Protein AF-0000000074056900 (afdb_homodimer)

Structure (mmCIF, N/CA/C/O backbone):
data_AF-0000000074056900-model_v1
#
loop_
_entity.id
_entity.type
_entity.pdbx_description
1 polymer 'Uncharacterized protein'
#
loop_
_atom_site.group_PDB
_atom_site.id
_atom_site.type_symbol
_atom_site.label_atom_id
_atom_site.label_alt_id
_atom_site.label_comp_id
_atom_site.label_asym_id
_atom_site.label_entity_id
_atom_site.label_seq_id
_atom_site.pdbx_PDB_ins_code
_atom_site.Cartn_x
_atom_site.Cartn_y
_atom_site.Cartn_z
_atom_site.occupancy
_atom_site.B_iso_or_equiv
_atom_site.auth_seq_id
_atom_site.auth_comp_id
_atom_site.auth_asym_id
_atom_site.auth_atom_id
_atom_site.pdbx_PDB_model_num
ATOM 1 N N . MET A 1 1 ? 3.961 0.24 13.148 1 81.12 1 MET A N 1
ATOM 2 C CA . MET A 1 1 ? 3.518 1.082 12.039 1 81.12 1 MET A CA 1
ATOM 3 C C . MET A 1 1 ? 4.262 0.727 10.758 1 81.12 1 MET A C 1
ATOM 5 O O . MET A 1 1 ? 5.418 0.303 10.805 1 81.12 1 MET A O 1
ATOM 9 N N . LEU A 1 2 ? 3.555 0.551 9.625 1 93.12 2 LEU A N 1
ATOM 10 C CA . LEU A 1 2 ? 4.105 0.279 8.305 1 93.12 2 LEU A CA 1
ATOM 11 C C . LEU A 1 2 ? 5.168 1.309 7.938 1 93.12 2 LEU A C 1
ATOM 13 O O . LEU A 1 2 ? 4.98 2.508 8.156 1 93.12 2 LEU A O 1
ATOM 17 N N . THR A 1 3 ? 6.336 0.859 7.492 1 94.62 3 THR A N 1
ATOM 18 C CA . THR A 1 3 ? 7.438 1.744 7.129 1 94.62 3 THR A CA 1
ATOM 19 C C . THR A 1 3 ? 7.711 1.678 5.629 1 94.62 3 THR A C 1
ATOM 21 O O . THR A 1 3 ? 7.191 0.799 4.934 1 94.62 3 THR A O 1
ATOM 24 N N . VAL A 1 4 ? 8.539 2.6 5.199 1 96.44 4 VAL A N 1
ATOM 25 C CA . VAL A 1 4 ? 8.953 2.602 3.801 1 96.44 4 VAL A CA 1
ATOM 26 C C . VAL A 1 4 ? 9.711 1.314 3.484 1 96.44 4 VAL A C 1
ATOM 28 O O . VAL A 1 4 ? 9.555 0.743 2.402 1 96.44 4 VAL A O 1
ATOM 31 N N . ASN A 1 5 ? 10.477 0.918 4.469 1 95.94 5 ASN A N 1
ATOM 32 C CA . ASN A 1 5 ? 11.234 -0.312 4.273 1 95.94 5 ASN A CA 1
ATOM 33 C C . ASN A 1 5 ? 10.312 -1.517 4.09 1 95.94 5 ASN A C 1
ATOM 35 O O . ASN A 1 5 ? 10.625 -2.428 3.32 1 95.94 5 ASN A O 1
ATOM 39 N N . ASP A 1 6 ? 9.203 -1.585 4.816 1 97 6 ASP A N 1
ATOM 40 C CA . ASP A 1 6 ? 8.227 -2.656 4.648 1 97 6 ASP A CA 1
ATOM 41 C C . ASP A 1 6 ? 7.691 -2.691 3.219 1 97 6 ASP A C 1
ATOM 43 O O . ASP A 1 6 ? 7.523 -3.768 2.641 1 97 6 ASP A O 1
ATOM 47 N N . LEU A 1 7 ? 7.457 -1.543 2.66 1 97.69 7 LEU A N 1
ATOM 48 C CA . LEU A 1 7 ? 6.93 -1.437 1.305 1 97.69 7 LEU A CA 1
ATOM 49 C C . LEU A 1 7 ? 7.992 -1.813 0.277 1 97.69 7 LEU A C 1
ATOM 51 O O . LEU A 1 7 ? 7.688 -2.457 -0.729 1 97.69 7 LEU A O 1
ATOM 55 N N . GLU A 1 8 ? 9.266 -1.44 0.559 1 96.75 8 GLU A N 1
ATOM 56 C CA . GLU A 1 8 ? 10.359 -1.799 -0.34 1 96.75 8 GLU A CA 1
ATOM 57 C C . GLU A 1 8 ? 10.562 -3.311 -0.385 1 96.75 8 GLU A C 1
ATOM 59 O O . GLU A 1 8 ? 10.844 -3.873 -1.445 1 96.75 8 GLU A O 1
ATOM 64 N N . GLU A 1 9 ? 10.398 -3.92 0.742 1 96.69 9 GLU A N 1
ATOM 65 C CA . GLU A 1 9 ? 10.508 -5.375 0.8 1 96.69 9 GLU A CA 1
ATOM 66 C C . GLU A 1 9 ? 9.398 -6.047 -0.001 1 96.69 9 GLU A C 1
ATOM 68 O O . GLU A 1 9 ? 9.641 -7.023 -0.711 1 96.69 9 GLU A O 1
ATOM 73 N N . LEU A 1 10 ? 8.164 -5.547 0.093 1 97.12 10 LEU A N 1
ATOM 74 C CA . LEU A 1 10 ? 7.051 -6.078 -0.686 1 97.12 10 LEU A CA 1
ATOM 75 C C . LEU A 1 10 ? 7.277 -5.855 -2.178 1 97.12 10 LEU A C 1
ATOM 77 O O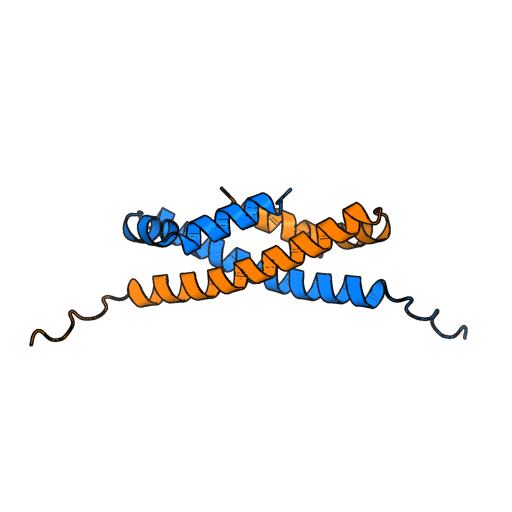 . LEU A 1 10 ? 7 -6.742 -2.99 1 97.12 10 LEU A O 1
ATOM 81 N N . GLU A 1 11 ? 7.773 -4.699 -2.5 1 97 11 GLU A N 1
ATOM 82 C CA . GLU A 1 11 ? 8.094 -4.395 -3.891 1 97 11 GLU A CA 1
ATOM 83 C C . GLU A 1 11 ? 9.086 -5.402 -4.461 1 97 11 GLU A C 1
ATOM 85 O O . GLU A 1 11 ? 8.867 -5.949 -5.547 1 97 11 GLU A O 1
ATOM 90 N N . THR A 1 12 ? 10.141 -5.664 -3.738 1 97.31 12 THR A N 1
ATOM 91 C CA . THR A 1 12 ? 11.148 -6.629 -4.156 1 97.31 12 THR A CA 1
ATOM 92 C C . THR A 1 12 ? 10.547 -8.023 -4.266 1 97.31 12 THR A C 1
ATOM 94 O O . THR A 1 12 ? 10.859 -8.766 -5.199 1 97.31 12 THR A O 1
ATOM 97 N N . TYR A 1 13 ? 9.656 -8.367 -3.299 1 97.19 13 TYR A N 1
ATOM 98 C CA . TYR A 1 13 ? 8.961 -9.656 -3.279 1 97.19 13 TYR A CA 1
ATOM 99 C C . TYR A 1 13 ? 8.133 -9.844 -4.543 1 97.19 13 TYR A C 1
ATOM 101 O O . TYR A 1 13 ? 8.07 -10.945 -5.094 1 97.19 13 TYR A O 1
ATOM 109 N N . MET A 1 14 ? 7.598 -8.836 -5.086 1 95.81 14 MET A N 1
ATOM 110 C CA . MET A 1 14 ? 6.805 -8.891 -6.312 1 95.81 14 MET A CA 1
ATOM 111 C C . MET A 1 14 ? 7.707 -8.867 -7.543 1 95.81 14 MET A C 1
ATOM 113 O O . MET A 1 14 ? 7.531 -9.672 -8.461 1 95.81 14 MET A O 1
ATOM 117 N N . ARG A 1 15 ? 8.734 -8 -7.508 1 95.44 15 ARG A N 1
ATOM 118 C CA . ARG A 1 15 ? 9.594 -7.793 -8.672 1 95.44 15 ARG A CA 1
ATOM 119 C C . ARG A 1 15 ? 10.5 -9 -8.906 1 95.44 15 ARG A C 1
ATOM 121 O O . ARG A 1 15 ? 10.836 -9.32 -10.047 1 95.44 15 ARG A O 1
ATOM 128 N N . SER A 1 16 ? 10.898 -9.609 -7.82 1 94.81 16 SER A N 1
ATOM 129 C CA . SER A 1 16 ? 11.812 -10.742 -7.918 1 94.81 16 SER A CA 1
ATOM 130 C C . SER A 1 16 ? 11.102 -11.969 -8.484 1 94.81 16 SER A C 1
ATOM 132 O O . SER A 1 16 ? 11.75 -12.945 -8.867 1 94.81 16 SER A O 1
ATOM 134 N N . GLY A 1 17 ? 9.727 -11.938 -8.492 1 92.88 17 GLY A N 1
ATOM 135 C CA . GLY A 1 17 ? 8.945 -13.086 -8.945 1 92.88 17 GLY A CA 1
ATOM 136 C C . GLY A 1 17 ? 8.68 -14.094 -7.852 1 92.88 17 GLY A C 1
ATOM 137 O O . GLY A 1 17 ? 8 -15.102 -8.078 1 92.88 17 GLY A O 1
ATOM 138 N N . GLU A 1 18 ? 9.227 -13.781 -6.672 1 94.56 18 GLU A N 1
ATOM 139 C CA . GLU A 1 18 ? 9.039 -14.68 -5.539 1 94.56 18 GLU A CA 1
ATOM 140 C C . GLU A 1 18 ? 7.566 -14.781 -5.148 1 94.56 18 GLU A C 1
ATOM 142 O O . GLU A 1 18 ? 7.074 -15.859 -4.82 1 94.56 18 GLU A O 1
ATOM 147 N N . LEU A 1 19 ? 6.832 -13.711 -5.188 1 95.19 19 LEU A N 1
ATOM 148 C CA . LEU A 1 19 ? 5.406 -13.711 -4.883 1 95.19 19 LEU A CA 1
ATOM 149 C C . LEU A 1 19 ? 4.641 -14.609 -5.844 1 95.19 19 LEU A C 1
ATOM 151 O O . LEU A 1 19 ? 3.805 -15.406 -5.422 1 95.19 19 LEU A O 1
ATOM 155 N N . GLU A 1 20 ? 4.938 -14.469 -7.109 1 92.75 20 GLU A N 1
ATOM 156 C CA . GLU A 1 20 ? 4.277 -15.297 -8.117 1 92.75 20 GLU A CA 1
ATOM 157 C C . GLU A 1 20 ? 4.57 -16.781 -7.891 1 92.75 20 GLU A C 1
ATOM 159 O O . GLU A 1 20 ? 3.676 -17.609 -8.023 1 92.75 20 GLU A O 1
ATOM 164 N N . ALA A 1 21 ? 5.852 -17.094 -7.633 1 93.19 21 ALA A N 1
ATOM 165 C CA . ALA A 1 21 ? 6.246 -18.469 -7.355 1 93.19 21 ALA A CA 1
ATOM 166 C C . ALA A 1 21 ? 5.5 -19.031 -6.145 1 93.19 21 ALA A C 1
ATOM 168 O O . ALA A 1 21 ? 4.98 -20.141 -6.184 1 93.19 21 ALA A O 1
ATOM 169 N N . ASP A 1 22 ? 5.387 -18.25 -5.082 1 92.81 22 ASP A N 1
ATOM 170 C CA . ASP A 1 22 ? 4.68 -18.656 -3.869 1 92.81 22 ASP A CA 1
ATOM 171 C C . ASP A 1 22 ? 3.188 -18.844 -4.145 1 92.81 22 ASP A C 1
ATOM 173 O O . ASP A 1 22 ? 2.553 -19.734 -3.564 1 92.81 22 ASP A O 1
ATOM 177 N N . PHE A 1 23 ? 2.631 -18.062 -4.977 1 93.31 23 PHE A N 1
ATOM 178 C CA . PHE A 1 23 ? 1.227 -18.156 -5.352 1 93.31 23 PHE A CA 1
ATOM 179 C C . PHE A 1 23 ? 0.957 -19.469 -6.09 1 93.31 23 PHE A C 1
ATOM 181 O O . PHE A 1 23 ? -0.002 -20.172 -5.777 1 93.31 23 PHE A O 1
ATOM 188 N N . LYS A 1 24 ? 1.797 -19.734 -6.996 1 90 24 LYS A N 1
ATOM 189 C CA . LYS A 1 24 ? 1.62 -20.922 -7.82 1 90 24 LYS A CA 1
ATOM 190 C C . LYS A 1 24 ? 1.832 -22.188 -7.004 1 90 24 LYS A C 1
ATOM 192 O O . LYS A 1 24 ? 1.125 -23.188 -7.191 1 90 24 LYS A O 1
ATOM 197 N N . ASP A 1 25 ? 2.84 -22.141 -6.102 1 91.19 25 ASP A N 1
ATOM 198 C CA . ASP A 1 25 ? 3.207 -23.312 -5.32 1 91.19 25 ASP A CA 1
ATOM 199 C C . ASP A 1 25 ? 2.383 -23.406 -4.039 1 91.19 25 ASP A C 1
ATOM 201 O O . ASP A 1 25 ? 2.408 -24.422 -3.348 1 91.19 25 ASP A O 1
ATOM 205 N N . GLY A 1 26 ? 1.715 -22.312 -3.762 1 88.94 26 GLY A N 1
ATOM 206 C CA . GLY A 1 26 ? 0.995 -22.234 -2.5 1 88.94 26 GLY A CA 1
ATOM 207 C C . GLY A 1 26 ? -0.343 -22.953 -2.539 1 88.94 26 GLY A C 1
ATOM 208 O O . GLY A 1 26 ? -0.837 -23.297 -3.613 1 88.94 26 GLY A O 1
ATOM 209 N N . CYS A 1 27 ? -0.787 -23.281 -1.357 1 91.75 27 CYS A N 1
ATOM 210 C CA . CYS A 1 27 ? -2.127 -23.844 -1.259 1 91.75 27 CYS A CA 1
ATOM 211 C C . CYS A 1 27 ? -3.189 -22.781 -1.473 1 91.75 27 CYS A C 1
ATOM 213 O O . CYS A 1 27 ? -2.877 -21.594 -1.519 1 91.75 27 CYS A O 1
ATOM 215 N N . GLU A 1 28 ? -4.434 -23.172 -1.517 1 90.88 28 GLU A N 1
ATOM 216 C CA . GLU A 1 28 ? -5.547 -22.266 -1.81 1 90.88 28 GLU A CA 1
ATOM 217 C C . GLU A 1 28 ? -5.605 -21.125 -0.808 1 90.88 28 GLU A C 1
ATOM 219 O O . GLU A 1 28 ? -5.805 -19.969 -1.191 1 90.88 28 GLU A O 1
ATOM 224 N N . ASN A 1 29 ? -5.391 -21.453 0.473 1 93.81 29 ASN A N 1
ATOM 225 C CA . ASN A 1 29 ? -5.461 -20.422 1.517 1 93.81 29 ASN A CA 1
ATOM 226 C C . ASN A 1 29 ? -4.355 -19.391 1.361 1 93.81 29 ASN A C 1
ATOM 228 O O . ASN A 1 29 ? -4.59 -18.188 1.566 1 93.81 29 ASN A O 1
ATOM 232 N N . ASP A 1 30 ? -3.156 -19.844 0.984 1 91.75 30 ASP A N 1
ATOM 233 C CA . ASP A 1 30 ? -2.025 -18.953 0.791 1 91.75 30 ASP A CA 1
ATOM 234 C C . ASP A 1 30 ? -2.246 -18.047 -0.422 1 91.75 30 ASP A C 1
ATOM 236 O O . ASP A 1 30 ? -1.922 -16.859 -0.384 1 91.75 30 ASP A O 1
ATOM 240 N N . ARG A 1 31 ? -2.863 -18.625 -1.451 1 92.38 31 ARG A N 1
ATOM 241 C CA . ARG A 1 31 ? -3.146 -17.875 -2.664 1 92.38 31 ARG A CA 1
ATOM 242 C C . ARG A 1 31 ? -4.176 -16.781 -2.396 1 92.38 31 ARG A C 1
ATOM 244 O O . ARG A 1 31 ? -4.012 -15.641 -2.846 1 92.38 31 ARG A O 1
ATOM 251 N N . PHE A 1 32 ? -5.168 -17.141 -1.643 1 93.31 32 PHE A N 1
ATOM 252 C CA . PHE A 1 32 ? -6.207 -16.188 -1.287 1 93.31 32 PHE A CA 1
ATOM 253 C C . PHE A 1 32 ? -5.629 -15.047 -0.451 1 93.31 32 PHE A C 1
ATOM 255 O O . PHE A 1 32 ? -5.973 -13.883 -0.66 1 93.31 32 PHE A O 1
ATOM 262 N N . TYR A 1 33 ? -4.793 -15.391 0.413 1 95.12 33 TYR A N 1
ATOM 263 C CA . TYR A 1 33 ? -4.184 -14.391 1.282 1 95.12 33 TYR A CA 1
ATOM 264 C C . TYR A 1 33 ? -3.35 -13.406 0.476 1 95.12 33 TYR A C 1
ATOM 266 O O . TYR A 1 33 ? -3.404 -12.195 0.718 1 95.12 33 TYR A O 1
ATOM 274 N N . LEU A 1 34 ? -2.594 -13.914 -0.421 1 95.31 34 LEU A N 1
ATOM 275 C CA . LEU A 1 34 ? -1.747 -13.062 -1.246 1 95.31 34 LEU A CA 1
ATOM 276 C C . LEU A 1 34 ? -2.59 -12.117 -2.098 1 95.31 34 LEU A C 1
ATOM 278 O O . LEU A 1 34 ? -2.26 -10.938 -2.238 1 95.31 34 LEU A O 1
ATOM 282 N N . LEU A 1 35 ? -3.684 -12.641 -2.637 1 95.19 35 LEU A N 1
ATOM 283 C CA . LEU A 1 35 ? -4.582 -11.805 -3.424 1 95.19 35 LEU A CA 1
ATOM 284 C C . LEU A 1 35 ? -5.238 -10.742 -2.553 1 95.19 35 LEU A C 1
ATOM 286 O O . LEU A 1 35 ? -5.383 -9.594 -2.973 1 95.19 35 LEU A O 1
ATOM 290 N N . GLU A 1 36 ? -5.625 -11.141 -1.386 1 95.81 36 GLU A N 1
ATOM 291 C CA . GLU A 1 36 ? -6.207 -10.195 -0.437 1 95.81 36 GLU A CA 1
ATOM 292 C C . GLU A 1 36 ? -5.215 -9.094 -0.076 1 95.81 36 GLU A C 1
ATOM 294 O O . GLU A 1 36 ? -5.59 -7.926 0.039 1 95.81 36 GLU A O 1
ATOM 299 N N . LEU A 1 37 ? -3.947 -9.531 0.129 1 97.12 37 LEU A N 1
ATOM 300 C CA . LEU A 1 37 ? -2.895 -8.57 0.443 1 97.12 37 LEU A CA 1
ATOM 301 C C . LEU A 1 37 ? -2.736 -7.555 -0.681 1 97.12 37 LEU A C 1
ATOM 303 O O . LEU A 1 37 ? -2.684 -6.348 -0.429 1 97.12 37 LEU A O 1
ATOM 307 N N . LEU A 1 38 ? -2.707 -7.996 -1.869 1 97 38 LEU A N 1
ATOM 308 C CA . LEU A 1 38 ? -2.553 -7.121 -3.023 1 97 38 LEU A CA 1
ATOM 309 C C . LEU A 1 38 ? -3.768 -6.211 -3.182 1 97 38 LEU A C 1
ATOM 311 O O . LEU A 1 38 ? -3.623 -5.02 -3.473 1 97 38 LEU A O 1
ATOM 315 N N . GLU A 1 39 ? -4.934 -6.75 -3.037 1 96.5 39 GLU A N 1
ATOM 316 C CA . GLU A 1 39 ? -6.156 -5.961 -3.115 1 96.5 39 GLU A CA 1
ATOM 317 C C . GLU A 1 39 ? -6.188 -4.883 -2.035 1 96.5 39 GLU A C 1
ATOM 319 O O . GLU A 1 39 ? -6.508 -3.725 -2.314 1 96.5 39 GLU A O 1
ATOM 324 N N . LYS A 1 40 ? -5.863 -5.277 -0.811 1 97.19 40 LYS A N 1
ATOM 325 C CA . LYS A 1 40 ? -5.844 -4.324 0.295 1 97.19 40 LYS A CA 1
ATOM 326 C C . LYS A 1 40 ? -4.82 -3.219 0.047 1 97.19 40 LYS A C 1
ATOM 328 O O . LYS A 1 40 ? -5.074 -2.053 0.363 1 97.19 40 LYS A O 1
ATOM 333 N N . LEU A 1 41 ? -3.664 -3.627 -0.433 1 97.62 41 LEU A N 1
ATOM 334 C CA . LEU A 1 41 ? -2.639 -2.652 -0.784 1 97.62 41 LEU A CA 1
ATOM 335 C C . LEU A 1 41 ? -3.184 -1.617 -1.763 1 97.62 41 LEU A C 1
ATOM 337 O O . LEU A 1 41 ? -2.988 -0.414 -1.573 1 97.62 41 LEU A O 1
ATOM 341 N N . MET A 1 42 ? -3.879 -2.027 -2.771 1 96.69 42 MET A N 1
ATOM 342 C CA . MET A 1 42 ? -4.426 -1.133 -3.789 1 96.69 42 MET A CA 1
ATOM 343 C C . MET A 1 42 ? -5.5 -0.227 -3.195 1 96.69 42 MET A C 1
ATOM 345 O O . MET A 1 42 ? -5.559 0.962 -3.514 1 96.69 42 MET A O 1
ATOM 349 N N . ASP A 1 43 ? -6.34 -0.755 -2.352 1 96.44 43 ASP A N 1
ATOM 350 C CA . ASP A 1 43 ? -7.371 0.025 -1.677 1 96.44 43 ASP A CA 1
ATOM 351 C C . ASP A 1 43 ? -6.754 1.112 -0.8 1 96.44 43 ASP A C 1
ATOM 353 O O . ASP A 1 43 ? -7.203 2.262 -0.818 1 96.44 43 ASP A O 1
ATOM 357 N N . VAL A 1 44 ? -5.73 0.74 -0.051 1 97.44 44 VAL A N 1
ATOM 358 C CA . VAL A 1 44 ? -5.094 1.678 0.868 1 97.44 44 VAL A CA 1
ATOM 359 C C . VAL A 1 44 ? -4.324 2.734 0.079 1 97.44 44 VAL A C 1
ATOM 361 O O . VAL A 1 44 ? -4.25 3.895 0.492 1 97.44 44 VAL A O 1
ATOM 364 N N . ALA A 1 45 ? -3.785 2.352 -1.058 1 97.19 45 ALA A N 1
ATOM 365 C CA . ALA A 1 45 ? -3.055 3.305 -1.891 1 97.19 45 ALA A CA 1
ATOM 366 C C . ALA A 1 45 ? -3.984 4.379 -2.439 1 97.19 45 ALA A C 1
ATOM 368 O O . ALA A 1 45 ? -3.578 5.531 -2.611 1 97.19 45 ALA A O 1
ATOM 369 N N . GLU A 1 46 ? -5.199 4.012 -2.822 1 96.31 46 GLU A N 1
ATOM 370 C CA . GLU A 1 46 ? -6.184 5.004 -3.242 1 96.31 46 GLU A CA 1
ATOM 371 C C . GLU A 1 46 ? -6.441 6.027 -2.139 1 96.31 46 GLU A C 1
ATOM 373 O O . GLU A 1 46 ? -6.48 7.23 -2.398 1 96.31 46 GLU A O 1
ATOM 378 N N . LEU A 1 47 ? -6.59 5.578 -0.919 1 96.12 47 LEU A N 1
ATOM 379 C CA . LEU A 1 47 ? -6.742 6.465 0.229 1 96.12 47 LEU A CA 1
ATOM 380 C C . LEU A 1 47 ? -5.496 7.32 0.427 1 96.12 47 LEU A C 1
ATOM 382 O O . LEU A 1 47 ? -5.598 8.508 0.749 1 96.12 47 LEU A O 1
ATOM 386 N N . ALA A 1 48 ? -4.332 6.73 0.255 1 96.19 48 ALA A N 1
ATOM 387 C CA . ALA A 1 48 ? -3.064 7.438 0.397 1 96.19 48 ALA A CA 1
ATOM 388 C C . ALA A 1 48 ? -2.963 8.586 -0.605 1 96.19 48 ALA A C 1
ATOM 390 O O . ALA A 1 48 ? -2.459 9.664 -0.278 1 96.19 48 ALA A O 1
ATOM 391 N N . ASP A 1 49 ? -3.422 8.297 -1.824 1 95.06 49 ASP A N 1
ATOM 392 C CA . ASP A 1 49 ? -3.428 9.336 -2.852 1 95.06 49 ASP A CA 1
ATOM 393 C C . ASP A 1 49 ? -4.273 10.531 -2.418 1 95.06 49 ASP A C 1
ATOM 395 O O . ASP A 1 49 ? -3.828 11.672 -2.502 1 95.06 49 ASP A O 1
ATOM 399 N N . ALA A 1 50 ? -5.461 10.305 -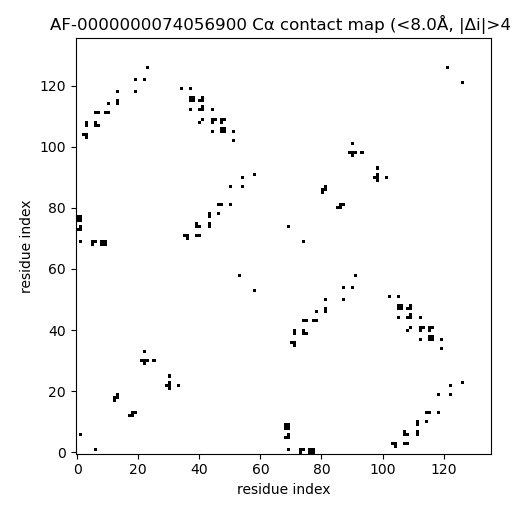1.96 1 93.56 50 ALA A N 1
ATOM 400 C CA . ALA A 1 50 ? -6.355 11.352 -1.485 1 93.56 50 ALA A CA 1
ATOM 401 C C . ALA A 1 50 ? -5.758 12.086 -0.287 1 93.56 50 ALA A C 1
ATOM 403 O O . ALA A 1 50 ? -5.82 13.312 -0.207 1 93.56 50 ALA A O 1
ATOM 404 N N . THR A 1 51 ? -5.152 11.383 0.576 1 95.12 51 THR A N 1
ATOM 405 C CA . THR A 1 51 ? -4.555 11.953 1.779 1 95.12 51 THR A CA 1
ATOM 406 C C . THR A 1 51 ? -3.369 12.844 1.425 1 95.12 51 THR A C 1
ATOM 408 O O . THR A 1 51 ? -3.271 13.977 1.899 1 95.12 51 THR A O 1
ATOM 411 N N . ALA A 1 52 ? -2.496 12.336 0.611 1 93.81 52 ALA A N 1
ATOM 412 C CA . ALA A 1 52 ? -1.347 13.117 0.159 1 93.81 52 ALA A CA 1
ATOM 413 C C . ALA A 1 52 ? -1.793 14.414 -0.503 1 93.81 52 ALA A C 1
ATOM 415 O O . ALA A 1 52 ? -1.228 15.484 -0.24 1 93.81 52 ALA A O 1
ATOM 416 N N . THR A 1 53 ? -2.812 14.242 -1.457 1 90.81 53 THR A N 1
ATOM 417 C CA . THR A 1 53 ? -3.361 15.422 -2.129 1 90.81 53 THR A CA 1
ATOM 418 C C . THR A 1 53 ? -3.838 16.453 -1.111 1 90.81 53 THR A C 1
ATOM 420 O O . THR A 1 53 ? -3.508 17.641 -1.218 1 90.81 53 THR A O 1
ATOM 423 N N . ARG A 1 54 ? -4.492 16.078 -0.102 1 90 54 ARG A N 1
ATOM 424 C CA . ARG A 1 54 ? -5.008 16.969 0.929 1 90 54 ARG A CA 1
ATOM 425 C C . ARG A 1 54 ? -3.873 17.609 1.722 1 90 54 ARG A C 1
ATOM 427 O O . ARG A 1 54 ? -3.914 18.797 2.027 1 90 54 ARG A O 1
ATOM 434 N N . LEU A 1 55 ? -2.826 16.875 2.102 1 90.25 55 LEU A N 1
ATOM 435 C CA . LEU A 1 55 ? -1.698 17.375 2.883 1 90.25 55 LEU A CA 1
ATOM 436 C C . LEU A 1 55 ? -0.925 18.438 2.109 1 90.25 55 LEU A C 1
ATOM 438 O O . LEU A 1 55 ? -0.524 19.453 2.678 1 90.25 55 LEU A O 1
ATOM 442 N N . ILE A 1 56 ? -0.731 18.125 0.879 1 86.5 56 ILE A N 1
ATOM 443 C CA . ILE A 1 56 ? 0.038 19.031 0.033 1 86.5 56 ILE A CA 1
ATOM 444 C C . ILE A 1 56 ? -0.761 20.312 -0.219 1 86.5 56 ILE A C 1
ATOM 446 O O . ILE A 1 56 ? -0.212 21.422 -0.173 1 86.5 56 ILE A O 1
ATOM 450 N N . PHE A 1 57 ? -2.014 20.188 -0.508 1 83.25 57 PHE A N 1
ATOM 451 C CA . PHE A 1 57 ? -2.842 21.344 -0.836 1 83.25 57 PHE A CA 1
ATOM 452 C C . PHE A 1 57 ? -3.203 22.125 0.421 1 83.25 57 PHE A C 1
ATOM 454 O O . PHE A 1 57 ? -3.293 23.344 0.389 1 83.25 57 PHE A O 1
ATOM 461 N N . ARG A 1 58 ? -3.625 21.453 1.476 1 71.56 58 ARG A N 1
ATOM 462 C CA . ARG A 1 58 ? -3.949 22.156 2.711 1 71.56 58 ARG A CA 1
ATOM 463 C C . ARG A 1 58 ? -2.693 22.734 3.355 1 71.56 58 ARG A C 1
ATOM 465 O O . ARG A 1 58 ? -2.77 23.703 4.109 1 71.56 58 ARG A O 1
ATOM 472 N N . GLY A 1 59 ? -1.621 22 3.402 1 60.47 59 GLY A N 1
ATOM 473 C CA . GLY A 1 59 ? -0.416 22.703 3.809 1 60.47 59 GLY A CA 1
ATOM 474 C C . GLY A 1 59 ? -0.262 24.047 3.137 1 60.47 59 GLY A C 1
ATOM 475 O O . GLY A 1 59 ? 0.603 24.844 3.518 1 60.47 59 GLY A O 1
ATOM 476 N N . LEU A 1 60 ? -0.778 24.203 1.93 1 51.06 60 LEU A N 1
ATOM 477 C CA . LEU A 1 60 ? -0.792 25.547 1.372 1 51.06 60 LEU A CA 1
ATOM 478 C C . LEU A 1 60 ? -1.779 26.438 2.121 1 51.06 60 LEU A C 1
ATOM 480 O O . LEU A 1 60 ? -2.822 25.969 2.578 1 51.06 60 LEU A O 1
ATOM 484 N N . PRO A 1 61 ? -1.339 27.453 2.73 1 50.06 61 PRO A N 1
ATOM 485 C CA . PRO A 1 61 ? -2.166 28.375 3.5 1 50.06 61 PRO A CA 1
ATOM 486 C C . PRO A 1 61 ? -3.551 28.578 2.893 1 50.06 61 PRO A C 1
ATOM 488 O O . PRO A 1 61 ? -3.668 28.938 1.717 1 50.06 61 PRO A O 1
ATOM 491 N N . VAL A 1 62 ? -4.496 27.656 2.951 1 46.78 62 VAL A N 1
ATOM 492 C CA . VAL A 1 62 ? -5.832 28.125 2.602 1 46.78 62 VAL A CA 1
ATOM 493 C C . VAL A 1 62 ? -6.027 29.547 3.107 1 46.78 62 VAL A C 1
ATOM 495 O O . VAL A 1 62 ? -5.801 29.828 4.285 1 46.78 62 VAL A O 1
ATOM 498 N N . PRO A 1 63 ? -6.012 30.484 2.268 1 48.19 63 PRO A N 1
ATOM 499 C CA . PRO A 1 63 ? -6.18 31.844 2.758 1 48.19 63 PRO A CA 1
ATOM 500 C C . PRO A 1 63 ? -7.305 31.969 3.783 1 48.19 63 PRO A C 1
ATOM 502 O O . PRO A 1 63 ? -8.266 31.203 3.75 1 48.19 63 PRO A O 1
ATOM 505 N N . PRO A 1 64 ? -7.113 32.469 5.008 1 49 64 PRO A N 1
ATOM 506 C CA . PRO A 1 64 ? -8.195 32.656 5.969 1 49 64 PRO A CA 1
ATOM 507 C C . PRO A 1 64 ? -9.523 33 5.293 1 49 64 PRO A C 1
ATOM 509 O O . PRO A 1 64 ? -9.547 33.562 4.207 1 49 64 PRO A O 1
ATOM 512 N N . PRO A 1 65 ? -10.57 32 5.289 1 4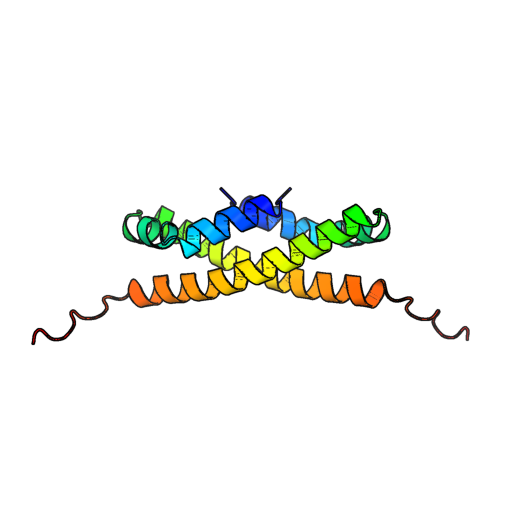9.66 65 PRO A N 1
ATOM 513 C CA . PRO A 1 65 ? -11.805 32.469 4.648 1 49.66 65 PRO A CA 1
ATOM 514 C C . PRO A 1 65 ? -12 33.969 4.789 1 49.66 65 PRO A C 1
ATOM 516 O O . PRO A 1 65 ? -11.508 34.594 5.738 1 49.66 65 PRO A O 1
ATOM 519 N N . PRO A 1 66 ? -12.289 34.688 3.725 1 49.56 66 PRO A N 1
ATOM 520 C CA . PRO A 1 66 ? -12.445 36.125 3.918 1 49.56 66 PRO A CA 1
ATOM 521 C C . PRO A 1 66 ? -13.211 36.469 5.195 1 49.56 66 PRO A C 1
ATOM 523 O O . PRO A 1 66 ? -14.109 35.719 5.598 1 49.56 66 PRO A O 1
ATOM 526 N N . ALA A 1 67 ? -12.57 37.094 6.176 1 50.38 67 ALA A N 1
ATOM 527 C CA . ALA A 1 67 ? -13.289 37.625 7.32 1 50.38 67 ALA A CA 1
ATOM 528 C C . ALA A 1 67 ? -14.672 38.125 6.906 1 50.38 67 ALA A C 1
ATOM 530 O O . ALA A 1 67 ? -14.789 39 6.027 1 50.38 67 ALA A O 1
ATOM 531 N N . GLU A 1 68 ? -15.812 37.312 6.906 1 36.97 68 GLU A N 1
ATOM 532 C CA . GLU A 1 68 ? -17 38.156 6.855 1 36.97 68 GLU A CA 1
ATOM 533 C C . GLU A 1 68 ? -17 39.156 8.008 1 36.97 68 GLU A C 1
ATOM 535 O O . GLU A 1 68 ? -16.625 38.812 9.133 1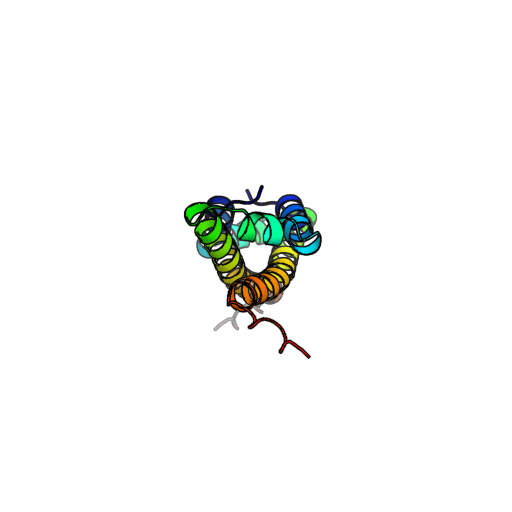 36.97 68 GLU A O 1
ATOM 540 N N . MET B 1 1 ? 7.527 -9.656 6.84 1 81.25 1 MET B N 1
ATOM 541 C CA . MET B 1 1 ? 6.754 -9.445 5.617 1 81.25 1 MET B CA 1
ATOM 542 C C . MET B 1 1 ? 5.496 -8.633 5.906 1 81.25 1 MET B C 1
ATOM 544 O O . MET B 1 1 ? 4.934 -8.719 7 1 81.25 1 MET B O 1
ATOM 548 N N . LEU B 1 2 ? 5.195 -7.586 5.117 1 93.38 2 LEU B N 1
ATOM 549 C CA . LEU B 1 2 ? 4 -6.754 5.207 1 93.38 2 LEU B CA 1
ATOM 550 C C . LEU B 1 2 ? 2.742 -7.617 5.211 1 93.38 2 LEU B C 1
ATOM 552 O O . LEU B 1 2 ? 2.631 -8.562 4.434 1 93.38 2 LEU B O 1
ATOM 556 N N . THR B 1 3 ? 1.843 -7.371 6.16 1 94.75 3 THR B N 1
ATOM 557 C CA . THR B 1 3 ? 0.613 -8.148 6.281 1 94.75 3 THR B CA 1
ATOM 558 C C . THR B 1 3 ? -0.605 -7.273 5.988 1 94.75 3 THR B C 1
ATOM 560 O O . THR B 1 3 ? -0.495 -6.051 5.91 1 94.75 3 THR B O 1
ATOM 563 N N . VAL B 1 4 ? -1.731 -7.953 5.859 1 96.44 4 VAL B N 1
ATOM 564 C CA . VAL B 1 4 ? -2.988 -7.238 5.656 1 96.44 4 VAL B CA 1
ATOM 565 C C . VAL B 1 4 ? -3.277 -6.352 6.863 1 96.44 4 VAL B C 1
ATOM 567 O O . VAL B 1 4 ? -3.766 -5.227 6.715 1 96.44 4 VAL B O 1
ATOM 570 N N . ASN B 1 5 ? -2.932 -6.902 8 1 95.88 5 ASN B N 1
ATOM 571 C CA . ASN B 1 5 ? -3.15 -6.133 9.219 1 95.88 5 ASN B CA 1
ATOM 572 C C . ASN B 1 5 ? -2.322 -4.848 9.227 1 95.88 5 ASN B C 1
ATOM 574 O O . ASN B 1 5 ? -2.777 -3.816 9.719 1 95.88 5 ASN B O 1
ATOM 578 N N . ASP B 1 6 ? -1.079 -4.883 8.734 1 97 6 ASP B N 1
ATOM 579 C CA . ASP B 1 6 ? -0.248 -3.688 8.633 1 97 6 ASP B CA 1
ATOM 580 C C . ASP B 1 6 ? -0.922 -2.625 7.766 1 97 6 ASP B C 1
ATOM 582 O O . ASP B 1 6 ? -0.883 -1.438 8.094 1 97 6 ASP B O 1
ATOM 586 N N . LEU B 1 7 ? -1.539 -3.049 6.707 1 97.62 7 LEU B N 1
ATOM 587 C CA . LEU B 1 7 ? -2.209 -2.137 5.789 1 97.62 7 LEU B CA 1
ATOM 588 C C . LEU B 1 7 ? -3.484 -1.578 6.41 1 97.62 7 LEU B C 1
ATOM 590 O O . LEU B 1 7 ? -3.807 -0.402 6.227 1 97.62 7 LEU B O 1
ATOM 594 N N . GLU B 1 8 ? -4.195 -2.424 7.188 1 96.69 8 GLU B N 1
ATOM 595 C CA . GLU B 1 8 ? -5.406 -1.967 7.867 1 96.69 8 GLU B CA 1
ATOM 596 C C . GLU B 1 8 ? -5.082 -0.903 8.914 1 96.69 8 GLU B C 1
ATOM 598 O O . GLU B 1 8 ? -5.832 0.061 9.078 1 96.69 8 GLU B O 1
ATOM 603 N N . GLU B 1 9 ? -3.977 -1.086 9.57 1 96.69 9 GLU B N 1
ATOM 604 C CA . GLU B 1 9 ? -3.541 -0.096 10.547 1 96.69 9 GLU B CA 1
ATOM 605 C C . GLU B 1 9 ? -3.203 1.233 9.875 1 96.69 9 GLU B C 1
ATOM 607 O O . GLU B 1 9 ? -3.549 2.299 10.391 1 96.69 9 GLU B O 1
ATOM 612 N N . LEU B 1 10 ? -2.527 1.198 8.727 1 97.06 10 LEU B N 1
ATOM 613 C CA . LEU B 1 10 ? -2.217 2.41 7.973 1 97.06 10 LEU B CA 1
ATOM 614 C C . LEU B 1 10 ? -3.49 3.08 7.473 1 97.06 10 LEU B C 1
ATOM 616 O O . LEU B 1 10 ? -3.611 4.309 7.52 1 97.06 10 LEU B O 1
ATOM 620 N N . GLU B 1 11 ? -4.402 2.27 7.023 1 96.94 11 GLU B N 1
ATOM 621 C CA . GLU B 1 11 ? -5.688 2.787 6.566 1 96.94 11 GLU B CA 1
ATOM 622 C C . GLU B 1 11 ? -6.398 3.551 7.684 1 96.94 11 GLU B C 1
ATOM 624 O O . GLU B 1 11 ? -6.867 4.672 7.473 1 96.94 11 GLU B O 1
ATOM 629 N N . THR B 1 12 ? -6.453 2.973 8.844 1 97.31 12 THR B N 1
ATOM 630 C CA . THR B 1 12 ? -7.078 3.605 10 1 97.31 12 THR B CA 1
ATOM 631 C C . THR B 1 12 ? -6.34 4.883 10.383 1 97.31 12 THR B C 1
ATOM 633 O O . THR B 1 12 ? -6.965 5.891 10.727 1 97.31 12 THR B O 1
ATOM 636 N N . TYR B 1 13 ? -4.98 4.828 10.297 1 97.12 13 TYR B N 1
ATOM 637 C CA . TYR B 1 13 ? -4.129 5.973 10.594 1 97.12 13 TYR B CA 1
ATOM 638 C C . TYR B 1 13 ? -4.445 7.145 9.672 1 97.12 13 TYR B C 1
ATOM 640 O O . TYR B 1 13 ? -4.453 8.297 10.102 1 97.12 13 TYR B O 1
ATOM 648 N N . MET B 1 14 ? -4.809 6.902 8.477 1 95.62 14 MET B N 1
ATOM 649 C CA . MET B 1 14 ? -5.164 7.941 7.508 1 95.62 14 MET B CA 1
ATOM 650 C C . MET B 1 14 ? -6.613 8.383 7.695 1 95.62 14 MET B C 1
ATOM 652 O O . MET B 1 14 ? -6.902 9.578 7.727 1 95.62 14 MET B O 1
ATOM 656 N N . ARG B 1 15 ? -7.508 7.402 7.918 1 95.31 15 ARG B N 1
ATOM 657 C CA . ARG B 1 15 ? -8.938 7.684 7.988 1 95.31 15 ARG B CA 1
ATOM 658 C C . ARG B 1 15 ? -9.289 8.414 9.281 1 95.31 15 ARG B C 1
ATOM 660 O O . ARG B 1 15 ? -10.211 9.234 9.305 1 95.31 15 ARG B O 1
ATOM 667 N N . SER B 1 16 ? -8.562 8.094 10.328 1 94.69 16 SER B N 1
ATOM 668 C CA . SER B 1 16 ? -8.844 8.688 11.625 1 94.69 16 SER B CA 1
ATOM 669 C C . SER B 1 16 ? -8.414 10.148 11.664 1 94.69 16 SER B C 1
ATOM 671 O O . SER B 1 16 ? -8.781 10.891 12.586 1 94.69 16 SER B O 1
ATOM 673 N N . GLY B 1 17 ? -7.574 10.57 10.648 1 92.69 17 GLY B N 1
ATOM 674 C CA . GLY B 1 17 ? -7.051 11.922 10.633 1 92.69 17 GLY B CA 1
ATOM 675 C C . GLY B 1 17 ? -5.777 12.086 11.445 1 92.69 17 GLY B C 1
ATOM 676 O O . GLY B 1 17 ? -5.203 13.172 11.5 1 92.69 17 GLY B O 1
ATOM 677 N N . GLU B 1 18 ? -5.375 10.969 12.07 1 94.44 18 GLU B N 1
ATOM 678 C CA . GLU B 1 18 ? -4.168 11 12.883 1 94.44 18 GLU B CA 1
ATOM 679 C C . GLU B 1 18 ? -2.936 11.297 12.039 1 94.44 18 GLU B C 1
ATOM 681 O O . GLU B 1 18 ? -2.047 12.039 12.461 1 94.44 18 GLU B O 1
ATOM 686 N N . LEU B 1 19 ? -2.85 10.781 10.852 1 95.06 19 LEU B N 1
ATOM 687 C CA . LEU B 1 19 ? -1.739 11.039 9.945 1 95.06 19 LEU B CA 1
ATOM 688 C C . LEU B 1 19 ? -1.651 12.516 9.594 1 95.06 19 LEU B C 1
ATOM 690 O O . LEU B 1 19 ? -0.569 13.109 9.641 1 95.06 19 LEU B O 1
ATOM 694 N N . GLU B 1 20 ? -2.783 13.094 9.281 1 92.5 20 GLU B N 1
ATOM 695 C CA . GLU B 1 20 ? -2.816 14.516 8.953 1 92.5 20 GLU B CA 1
ATOM 696 C C . GLU B 1 20 ? -2.367 15.367 10.141 1 92.5 20 GLU B C 1
ATOM 698 O O . GLU B 1 20 ? -1.635 16.344 9.969 1 92.5 20 GLU B O 1
ATOM 703 N N . ALA B 1 21 ? -2.885 15.031 11.336 1 92.94 21 ALA B N 1
ATOM 704 C CA . ALA B 1 21 ? -2.496 15.742 12.547 1 92.94 21 ALA B CA 1
ATOM 705 C C . ALA B 1 21 ? -0.991 15.648 12.781 1 92.94 21 ALA B C 1
ATOM 707 O O . ALA B 1 21 ? -0.338 16.656 13.086 1 92.94 21 ALA B O 1
ATOM 708 N N . ASP B 1 22 ? -0.413 14.484 12.609 1 92.62 22 ASP B N 1
ATOM 709 C CA . ASP B 1 22 ? 1.021 14.266 12.781 1 92.62 22 ASP B CA 1
ATOM 710 C C . ASP B 1 22 ? 1.823 15.047 11.742 1 92.62 22 ASP B C 1
ATOM 712 O O . ASP B 1 22 ? 2.916 15.539 12.031 1 92.62 22 ASP B O 1
ATOM 716 N N . PHE B 1 23 ? 1.325 15.148 10.578 1 93.19 23 PHE B N 1
ATOM 717 C CA . PHE B 1 23 ? 1.974 15.898 9.508 1 93.19 23 PHE B CA 1
ATOM 718 C C . PHE B 1 23 ? 2.035 17.391 9.852 1 93.19 23 PHE B C 1
ATOM 720 O O . PHE B 1 23 ? 3.086 18.016 9.711 1 93.19 23 PHE B O 1
ATOM 727 N N . LYS B 1 24 ? 0.931 17.844 10.281 1 89.81 24 LYS B N 1
ATOM 728 C CA . LYS B 1 24 ? 0.836 19.266 10.586 1 89.81 24 LYS B CA 1
ATOM 729 C C . LYS B 1 24 ? 1.691 19.641 11.797 1 89.81 24 LYS B C 1
ATOM 731 O O . LYS B 1 24 ? 2.32 20.688 11.828 1 89.81 24 LYS B O 1
ATOM 736 N N . ASP B 1 25 ? 1.691 18.75 12.812 1 91 25 ASP B N 1
ATOM 737 C CA . ASP B 1 25 ? 2.391 19.016 14.07 1 91 25 ASP B CA 1
ATOM 738 C C . ASP B 1 25 ? 3.846 18.562 13.992 1 91 25 ASP B C 1
ATOM 740 O O . ASP B 1 25 ? 4.645 18.875 14.875 1 91 25 ASP B O 1
ATOM 744 N N . GLY B 1 26 ? 4.121 17.797 12.938 1 88.81 26 GLY B N 1
ATOM 745 C CA . GLY B 1 26 ? 5.449 17.219 12.836 1 88.81 26 GLY B CA 1
ATOM 746 C C . GLY B 1 26 ? 6.488 18.188 12.305 1 88.81 26 GLY B C 1
ATOM 747 O O . GLY B 1 26 ? 6.148 19.25 11.781 1 88.81 26 GLY B O 1
ATOM 748 N N . CYS B 1 27 ? 7.703 17.844 12.609 1 91.56 27 CYS B N 1
ATOM 749 C CA . CYS B 1 27 ? 8.797 18.625 12.039 1 91.56 27 CYS B CA 1
ATOM 750 C C . CYS B 1 27 ? 8.969 18.312 10.555 1 91.56 27 CYS B C 1
ATOM 752 O O . CYS B 1 27 ? 8.359 17.375 10.039 1 91.56 27 CYS B O 1
ATOM 754 N N . GLU B 1 28 ? 9.844 19.016 9.891 1 90.62 28 GLU B N 1
ATOM 755 C CA . GLU B 1 28 ? 10.047 18.891 8.453 1 90.62 28 GLU B CA 1
ATOM 756 C C . GLU B 1 28 ? 10.43 17.469 8.07 1 90.62 28 GLU B C 1
ATOM 758 O O . GLU B 1 28 ? 9.906 16.922 7.094 1 90.62 28 GLU B O 1
ATOM 763 N N . ASN B 1 29 ? 11.305 16.875 8.859 1 93.5 29 ASN B N 1
ATOM 764 C CA . ASN B 1 29 ? 11.766 15.516 8.562 1 93.5 29 ASN B CA 1
ATOM 765 C C . ASN B 1 29 ? 10.633 14.5 8.664 1 93.5 29 ASN B C 1
ATOM 767 O O . ASN B 1 29 ? 10.547 13.578 7.848 1 93.5 29 ASN B O 1
ATOM 771 N N . ASP B 1 30 ? 9.758 14.68 9.664 1 91.5 30 ASP B N 1
ATOM 772 C CA . ASP B 1 30 ? 8.625 13.781 9.852 1 91.5 30 ASP B CA 1
ATOM 773 C C . ASP B 1 30 ? 7.609 13.93 8.711 1 91.5 30 ASP B C 1
ATOM 775 O O . ASP B 1 30 ? 7.055 12.938 8.234 1 91.5 30 ASP B O 1
ATOM 779 N N . ARG B 1 31 ? 7.445 15.172 8.266 1 92.19 31 ARG B N 1
ATOM 780 C CA . ARG B 1 31 ? 6.52 15.445 7.168 1 92.19 31 ARG B CA 1
ATOM 781 C C . ARG B 1 31 ? 7.008 14.812 5.871 1 92.19 31 ARG B C 1
ATOM 783 O O . ARG B 1 31 ? 6.223 14.203 5.137 1 92.19 31 ARG B O 1
ATOM 790 N N . PHE B 1 32 ? 8.281 14.93 5.66 1 93.31 32 PHE B N 1
ATOM 791 C CA . PHE B 1 32 ? 8.875 14.344 4.465 1 93.31 32 PHE B CA 1
ATOM 792 C C . PHE B 1 32 ? 8.75 12.828 4.48 1 93.31 32 PHE B C 1
ATOM 794 O O . PHE B 1 32 ? 8.445 12.211 3.455 1 93.31 32 PHE B O 1
ATOM 801 N N . TYR B 1 33 ? 8.953 12.305 5.598 1 95 33 TYR B N 1
ATOM 802 C CA . TYR B 1 33 ? 8.875 10.852 5.73 1 95 33 TYR B CA 1
ATOM 803 C C . TYR B 1 33 ? 7.461 10.352 5.438 1 95 33 TYR B C 1
ATOM 805 O O . TYR B 1 33 ? 7.285 9.344 4.754 1 95 33 TYR B O 1
ATOM 813 N N . LEU B 1 34 ? 6.5 11.039 5.961 1 95.25 34 LEU B N 1
ATOM 814 C CA . LEU B 1 34 ? 5.109 10.648 5.75 1 95.25 34 LEU B CA 1
ATOM 815 C C . LEU B 1 34 ? 4.738 10.742 4.273 1 95.25 34 LEU B C 1
ATOM 817 O O . LEU B 1 34 ? 4.055 9.867 3.742 1 95.25 34 LEU B O 1
ATOM 821 N N . LEU B 1 35 ? 5.207 11.789 3.629 1 95.06 35 LEU B N 1
ATOM 822 C CA . LEU B 1 35 ? 4.945 11.945 2.201 1 95.06 35 LEU B CA 1
ATOM 823 C C . LEU B 1 35 ? 5.641 10.844 1.401 1 95.06 35 LEU B C 1
ATOM 825 O O . LEU B 1 35 ? 5.066 10.312 0.452 1 95.06 35 LEU B O 1
ATOM 829 N N . GLU B 1 36 ? 6.844 10.555 1.792 1 95.88 36 GLU B N 1
ATOM 830 C CA . GLU B 1 36 ? 7.586 9.477 1.145 1 95.88 36 GLU B CA 1
ATOM 831 C C . GLU B 1 36 ? 6.867 8.141 1.311 1 95.88 36 GLU B C 1
ATOM 833 O O . GLU B 1 36 ? 6.809 7.344 0.374 1 95.88 36 GLU B O 1
ATOM 838 N N . LEU B 1 37 ? 6.359 7.938 2.539 1 97.06 37 LEU B N 1
ATOM 839 C CA . LEU B 1 37 ? 5.617 6.715 2.816 1 97.06 37 LEU B CA 1
ATOM 840 C C . LEU B 1 37 ? 4.395 6.602 1.915 1 97.06 37 LEU B C 1
ATOM 842 O O . LEU B 1 37 ? 4.156 5.555 1.312 1 97.06 37 LEU B O 1
ATOM 846 N N . LEU B 1 38 ? 3.672 7.633 1.791 1 96.94 38 LEU B N 1
ATOM 847 C CA . LEU B 1 38 ? 2.473 7.648 0.959 1 96.94 38 LEU B CA 1
ATOM 848 C C . LEU B 1 38 ? 2.83 7.465 -0.512 1 96.94 38 LEU B C 1
ATOM 850 O O . LEU B 1 38 ? 2.154 6.727 -1.232 1 96.94 38 LEU B O 1
ATOM 854 N N . GLU B 1 39 ? 3.836 8.141 -0.962 1 96.5 39 GLU B N 1
ATOM 855 C CA . GLU B 1 39 ? 4.293 7.996 -2.342 1 96.5 39 GLU B CA 1
ATOM 856 C C . GLU B 1 39 ? 4.734 6.566 -2.633 1 96.5 39 GLU B C 1
ATOM 858 O O . GLU B 1 39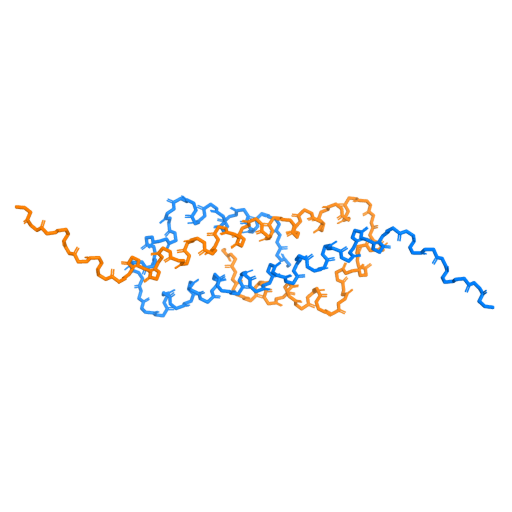 ? 4.363 5.996 -3.66 1 96.5 39 GLU B O 1
ATOM 863 N N . LYS B 1 40 ? 5.531 6.016 -1.736 1 97.19 40 LYS B N 1
ATOM 864 C CA . LYS B 1 40 ? 6 4.645 -1.907 1 97.19 40 LYS B CA 1
ATOM 865 C C . LYS B 1 40 ? 4.832 3.664 -1.941 1 97.19 40 LYS B C 1
ATOM 867 O O . LYS B 1 40 ? 4.844 2.705 -2.715 1 97.19 40 LYS B O 1
ATOM 872 N N . LEU B 1 41 ? 3.895 3.889 -1.033 1 97.69 41 LEU B N 1
ATOM 873 C CA . LEU B 1 41 ? 2.691 3.064 -1.021 1 97.69 41 LEU B CA 1
ATOM 874 C C . LEU B 1 41 ? 2.008 3.076 -2.383 1 97.69 41 LEU B C 1
ATOM 876 O O . LEU B 1 41 ? 1.637 2.023 -2.906 1 97.69 41 LEU B O 1
ATOM 880 N N . MET B 1 42 ? 1.847 4.211 -2.992 1 96.56 42 MET B N 1
ATOM 881 C CA . MET B 1 42 ? 1.184 4.348 -4.285 1 96.56 42 MET B CA 1
ATOM 882 C C . MET B 1 42 ? 1.99 3.668 -5.387 1 96.56 42 MET B C 1
ATOM 884 O O . MET B 1 42 ? 1.424 3.014 -6.266 1 96.56 42 MET B O 1
ATOM 888 N N . ASP B 1 43 ? 3.285 3.809 -5.371 1 96.44 43 ASP B N 1
ATOM 889 C CA . ASP B 1 43 ? 4.164 3.16 -6.34 1 96.44 43 ASP B CA 1
ATOM 890 C C . ASP B 1 43 ? 4.055 1.641 -6.25 1 96.44 43 ASP B C 1
ATOM 892 O O . ASP B 1 43 ? 3.953 0.958 -7.27 1 96.44 43 ASP B O 1
ATOM 896 N N . VAL B 1 44 ? 4.059 1.129 -5.02 1 97.44 44 VAL B N 1
ATOM 897 C CA . VAL B 1 44 ? 4.012 -0.314 -4.809 1 97.44 44 VAL B CA 1
ATOM 898 C C . VAL B 1 44 ? 2.633 -0.85 -5.184 1 97.44 44 VAL B C 1
ATOM 900 O O . VAL B 1 44 ? 2.51 -1.97 -5.684 1 97.44 44 VAL B O 1
ATOM 903 N N . ALA B 1 45 ? 1.613 -0.056 -4.969 1 97.19 45 ALA B N 1
ATOM 904 C CA . ALA B 1 45 ? 0.259 -0.474 -5.324 1 97.19 45 ALA B CA 1
ATOM 905 C C . ALA B 1 45 ? 0.11 -0.629 -6.832 1 97.19 45 ALA B C 1
ATOM 907 O O . ALA B 1 45 ? -0.627 -1.498 -7.305 1 97.19 45 ALA B O 1
ATOM 908 N N . GLU B 1 46 ? 0.712 0.26 -7.613 1 96.38 46 GLU B N 1
ATOM 909 C CA . GLU B 1 46 ? 0.718 0.107 -9.062 1 96.38 46 GLU B CA 1
ATOM 910 C C . GLU B 1 46 ? 1.342 -1.224 -9.477 1 96.38 46 GLU B C 1
ATOM 912 O O . GLU B 1 46 ? 0.801 -1.932 -10.328 1 96.38 46 GLU B O 1
ATOM 917 N N . LEU B 1 47 ? 2.441 -1.58 -8.875 1 96.19 47 LEU B N 1
ATOM 918 C CA . LEU B 1 47 ? 3.076 -2.871 -9.117 1 96.19 47 LEU B CA 1
ATOM 919 C C . LEU B 1 47 ? 2.168 -4.016 -8.688 1 96.19 47 LEU B C 1
ATOM 921 O O . LEU B 1 47 ? 2.086 -5.043 -9.359 1 96.19 47 LEU B O 1
ATOM 925 N N . ALA B 1 48 ? 1.508 -3.857 -7.562 1 96.31 48 ALA B N 1
ATOM 926 C CA . ALA B 1 48 ? 0.59 -4.867 -7.039 1 96.31 48 ALA B CA 1
ATOM 927 C C . ALA B 1 48 ? -0.55 -5.129 -8.016 1 96.31 48 ALA B C 1
ATOM 929 O O . ALA B 1 48 ? -0.973 -6.277 -8.195 1 96.31 48 ALA B O 1
ATOM 930 N N . ASP B 1 49 ? -1.045 -4.035 -8.594 1 95.25 49 ASP B N 1
ATOM 931 C CA . ASP B 1 49 ? -2.102 -4.168 -9.594 1 95.25 49 ASP B CA 1
ATOM 932 C C . ASP B 1 49 ? -1.641 -5.031 -10.766 1 95.25 49 ASP B C 1
ATOM 934 O O . ASP B 1 49 ? -2.344 -5.957 -11.172 1 95.25 49 ASP B O 1
ATOM 938 N N . ALA B 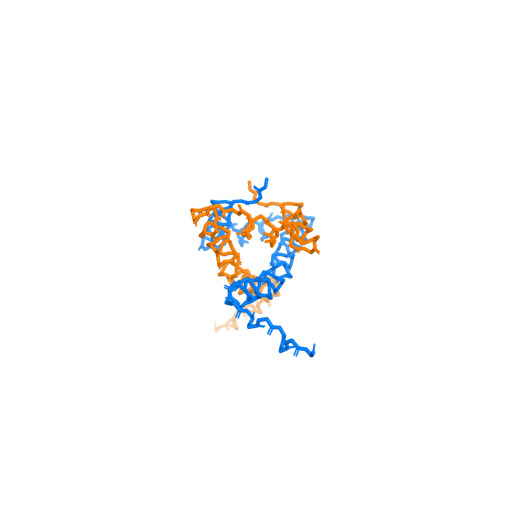1 50 ? -0.497 -4.762 -11.312 1 93.62 50 ALA B N 1
ATOM 939 C CA . ALA B 1 50 ? 0.07 -5.531 -12.414 1 93.62 50 ALA B CA 1
ATOM 940 C C . ALA B 1 50 ? 0.318 -6.98 -12.008 1 93.62 50 ALA B C 1
ATOM 942 O O . ALA B 1 50 ? 0.026 -7.902 -12.773 1 93.62 50 ALA B O 1
ATOM 943 N N . THR B 1 51 ? 0.778 -7.188 -10.844 1 95.25 51 THR B N 1
ATOM 944 C CA . THR B 1 51 ? 1.079 -8.516 -10.336 1 95.25 51 THR B CA 1
ATOM 945 C C . THR B 1 51 ? -0.2 -9.328 -10.156 1 95.25 51 THR B C 1
ATOM 947 O O . THR B 1 51 ? -0.28 -10.477 -10.602 1 95.25 51 THR B O 1
ATOM 950 N N . ALA B 1 52 ? -1.164 -8.742 -9.523 1 94 52 ALA B N 1
ATOM 951 C CA . ALA B 1 52 ? -2.453 -9.406 -9.344 1 94 52 ALA B CA 1
ATOM 952 C C . ALA B 1 52 ? -3.055 -9.812 -10.688 1 94 52 ALA B C 1
ATOM 954 O O . ALA B 1 52 ? -3.555 -10.93 -10.836 1 94 52 ALA B O 1
ATOM 955 N N . THR B 1 53 ? -3.051 -8.789 -11.648 1 91.12 53 THR B N 1
ATOM 956 C CA . THR B 1 53 ? -3.557 -9.062 -12.992 1 91.12 53 THR B CA 1
ATOM 957 C C . THR B 1 53 ? -2.859 -10.281 -13.594 1 91.12 53 THR B C 1
ATOM 959 O O . THR B 1 53 ? -3.518 -11.188 -14.109 1 91.12 53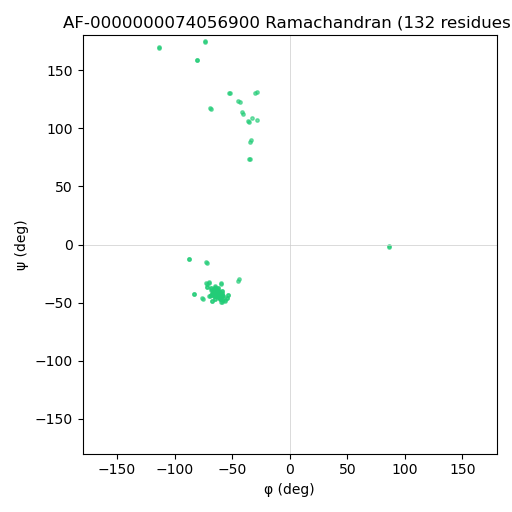 THR B O 1
ATOM 962 N N . ARG B 1 54 ? -1.604 -10.414 -13.469 1 90.31 54 ARG B N 1
ATOM 963 C CA . ARG B 1 54 ? -0.83 -11.523 -14.016 1 90.31 54 ARG B CA 1
ATOM 964 C C . ARG B 1 54 ? -1.18 -12.828 -13.312 1 90.31 54 ARG B C 1
ATOM 966 O O . ARG B 1 54 ? -1.312 -13.867 -13.953 1 90.31 54 ARG B O 1
ATOM 973 N N . LEU B 1 55 ? -1.34 -12.852 -11.977 1 90.38 55 LEU B N 1
ATOM 974 C CA . LEU B 1 55 ? -1.646 -14.047 -11.203 1 90.38 55 LEU B CA 1
ATOM 975 C C . LEU B 1 55 ? -3.018 -14.602 -11.57 1 90.38 55 LEU B C 1
ATOM 977 O O . LEU B 1 55 ? -3.189 -15.82 -11.695 1 90.38 55 LEU B O 1
ATOM 981 N N . ILE B 1 56 ? -3.924 -13.711 -11.688 1 86.69 56 ILE B N 1
ATOM 982 C CA . ILE B 1 56 ? -5.297 -14.102 -11.992 1 86.69 56 ILE B CA 1
ATOM 983 C C . ILE B 1 56 ? -5.379 -14.617 -13.422 1 86.69 56 ILE B C 1
ATOM 985 O O . ILE B 1 56 ? -6.039 -15.625 -13.695 1 86.69 56 ILE B O 1
ATOM 989 N N . PHE B 1 57 ? -4.766 -13.938 -14.344 1 83.5 57 PHE B N 1
ATOM 990 C CA . PHE B 1 57 ? -4.844 -14.312 -15.758 1 83.5 57 PHE B CA 1
ATOM 991 C C . PHE B 1 57 ? -3.979 -15.531 -16.031 1 83.5 57 PHE B C 1
ATOM 993 O O . PHE B 1 57 ? -4.344 -16.391 -16.859 1 83.5 57 PHE B O 1
ATOM 1000 N N . ARG B 1 58 ? -2.762 -15.547 -15.555 1 71.81 58 ARG B N 1
ATOM 1001 C CA . ARG B 1 58 ? -1.909 -16.719 -15.773 1 71.81 58 ARG B CA 1
ATOM 1002 C C . ARG B 1 58 ? -2.426 -17.922 -15 1 71.81 58 ARG B C 1
ATOM 1004 O O . ARG B 1 58 ? -2.168 -19.062 -15.383 1 71.81 58 ARG B O 1
ATOM 1011 N N . GLY B 1 59 ? -2.828 -17.75 -13.773 1 60.72 59 GLY B N 1
ATOM 1012 C CA . GLY B 1 59 ? -3.52 -18.891 -13.188 1 60.72 59 GLY B CA 1
ATOM 1013 C C . GLY B 1 59 ? -4.547 -19.516 -14.117 1 60.72 59 GLY B C 1
ATOM 1014 O O . GLY B 1 59 ? -5.062 -20.594 -13.844 1 60.72 59 GLY B O 1
ATOM 1015 N N . LEU B 1 60 ? -5.172 -18.719 -14.977 1 51.69 60 LEU B N 1
ATOM 1016 C CA . LEU B 1 60 ? -6.035 -19.344 -15.969 1 51.69 60 LEU B CA 1
ATOM 1017 C C . LEU B 1 60 ? -5.215 -20.141 -16.969 1 51.69 60 LEU B C 1
ATOM 1019 O O . LEU B 1 60 ? -4.098 -19.766 -17.312 1 51.69 60 LEU B O 1
ATOM 1023 N N . PRO B 1 61 ? -5.406 -21.391 -17 1 50.47 61 PRO B N 1
ATOM 1024 C CA . PRO B 1 61 ? -4.691 -22.281 -17.922 1 50.47 61 PRO B CA 1
ATOM 1025 C C . PRO B 1 61 ? -4.398 -21.625 -19.266 1 50.47 61 PRO B C 1
ATOM 1027 O O . PRO B 1 61 ? -5.312 -21.125 -19.922 1 50.47 61 PRO B O 1
ATOM 1030 N N . VAL B 1 62 ? -3.463 -20.703 -19.406 1 46.84 62 VAL B N 1
ATOM 1031 C CA . VAL B 1 62 ? -3.107 -20.406 -20.781 1 46.84 62 VAL B CA 1
ATOM 1032 C C . VAL B 1 62 ? -3.174 -21.688 -21.625 1 46.84 62 VAL B C 1
ATOM 1034 O O . VAL B 1 62 ? -2.574 -22.703 -21.266 1 46.84 62 VAL B O 1
ATOM 1037 N N . PRO B 1 63 ? -4.137 -21.828 -22.406 1 48.59 63 PRO B N 1
ATOM 1038 C CA . PRO B 1 63 ? -4.199 -23.062 -23.203 1 48.59 63 PRO B CA 1
ATOM 1039 C C . PRO B 1 63 ? -2.844 -23.453 -23.781 1 48.59 63 PRO B C 1
ATOM 1041 O O . PRO B 1 63 ? -1.999 -22.594 -24.031 1 48.59 63 PRO B O 1
ATOM 1044 N N . PRO B 1 64 ? -2.277 -24.625 -23.531 1 49.25 64 PRO B N 1
ATOM 1045 C CA . PRO B 1 64 ? -1.028 -25.062 -24.172 1 49.25 64 PRO B CA 1
ATOM 1046 C C . PRO B 1 64 ? -0.832 -24.453 -25.562 1 49.25 64 PRO B C 1
ATOM 1048 O O . PRO B 1 64 ? -1.809 -24.172 -26.25 1 49.25 64 PRO B O 1
ATOM 1051 N N . PRO B 1 65 ? 0.16 -23.422 -25.75 1 49.66 65 PRO B N 1
ATOM 1052 C CA . PRO B 1 65 ? 0.259 -22.984 -27.141 1 49.66 65 PRO B CA 1
ATOM 1053 C C . PRO B 1 65 ? -0.109 -24.062 -28.141 1 49.66 65 PRO B C 1
ATOM 1055 O O . PRO B 1 65 ? 0.029 -25.266 -27.844 1 49.66 65 PRO B O 1
ATOM 1058 N N . PRO B 1 66 ? -0.954 -23.797 -29.109 1 50.44 66 PRO B N 1
ATOM 1059 C CA . PRO B 1 66 ?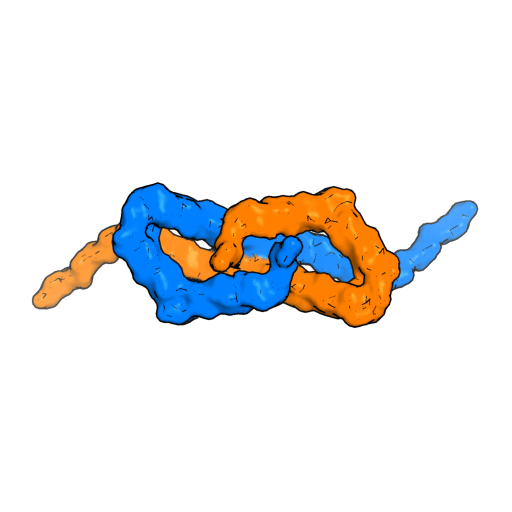 -1.281 -24.891 -30.031 1 50.44 66 PRO B CA 1
ATOM 1060 C C . PRO B 1 66 ? -0.062 -25.734 -30.406 1 50.44 66 PRO B C 1
ATOM 1062 O O . PRO B 1 66 ? 1.041 -25.203 -30.547 1 50.44 66 PRO B O 1
ATOM 1065 N N . ALA B 1 67 ? -0.003 -26.953 -29.984 1 50.44 67 ALA B N 1
ATOM 1066 C CA . ALA B 1 67 ? 1.013 -27.859 -30.5 1 50.44 67 ALA B CA 1
ATOM 1067 C C . ALA B 1 67 ? 1.304 -27.562 -31.984 1 50.44 67 ALA B C 1
ATOM 1069 O O . ALA B 1 67 ? 0.4 -27.609 -32.812 1 50.44 67 ALA B O 1
ATOM 1070 N N . GLU B 1 68 ? 2.25 -26.641 -32.406 1 36.62 68 GLU B N 1
ATOM 1071 C CA . GLU B 1 68 ? 2.559 -26.891 -33.812 1 36.62 68 GLU B CA 1
ATOM 1072 C C . GLU B 1 68 ? 3.018 -28.328 -34.031 1 36.62 68 GLU B C 1
ATOM 1074 O O . GLU B 1 68 ? 3.746 -28.891 -33.188 1 36.62 68 GLU B O 1
#

Sequence (136 aa):
MLTVNDLEELETYMRSGELEADFKDGCENDRFYLLELLEKLMDVAELADATATRLIFRGLPVPPPPAEMLTVNDLEELETYMRSGELEADFKDGCENDRFYLLELLEKLMDVAELADATATRLIFRGLPVPPPPAE

Organism: NCBI:txid44742

Foldseek 3Di:
DDDPVNVVVVVCCVVVCVLVVCLVPDDPVSVVVSVVVVVVVVVVVVVVVVVVVCCVVVVPPPDDPPPD/DDDPVNVVVVVCCVVVCVLVVCLVPDDPVSVVVSVVVVVVVVVVVVVVVVVVVCCVVVVPPPDDPPPD

Radius of gyration: 18.89 Å; Cα contacts (8 Å, |Δi|>4): 108; chains: 2; bounding box: 29×66×48 Å

Secondary structure (DSSP, 8-state):
---HHHHHHHHHHHHTSHHHHHHHHS-HHHHHHHHHHHHHHHHHHHHHHHHHHHHHHHTS--------/---HHHHHHHHHHHHTSHHHHHHHHS-HHHHHHHHHHHHHHHHHHHHHHHHHHHHHHHSS--------

pLDDT: mean 87.19, std 16.38, range [36.62, 97.69]

Solvent-accessible surface area (backbone atoms only — not comparable to full-atom values): 7586 Å² total; per-residue (Å²): 132,79,47,58,67,45,50,51,51,50,43,47,37,54,73,72,41,53,48,58,51,47,42,72,73,36,52,72,69,55,32,50,48,54,51,50,38,38,51,49,42,38,56,42,21,55,52,32,51,55,49,51,54,47,52,60,56,56,69,36,77,67,69,74,70,75,82,125,129,80,47,58,64,46,50,51,51,51,40,47,37,54,72,70,42,53,47,57,52,48,42,71,73,36,54,72,70,54,33,50,48,52,51,50,36,38,50,49,43,39,56,41,20,55,52,33,52,56,48,50,54,48,52,60,55,57,69,36,77,67,70,74,71,74,81,124

Nearest PDB structures (foldseek):
  3stq-assembly2_F  TM=5.702E-01  e=5.691E+00  Pseudomonas aeruginosa
  6dkm-assembly1_B  TM=4.896E-01  e=7.014E+00  synthetic construct
  3stq-assembly2_F  TM=5.703E-01  e=5.691E+00  Pseudomonas aeruginosa
  6dkm-assembly1_B  TM=4.894E-01  e=7.014E+00  synthetic construct